Protein AF-A0A8X6SK52-F1 (afdb_monomer)

Structure (mmCIF, N/CA/C/O backbone):
data_AF-A0A8X6SK52-F1
#
_entry.id   AF-A0A8X6SK52-F1
#
loop_
_atom_site.group_PDB
_atom_site.id
_atom_site.type_symbol
_atom_site.label_atom_id
_atom_site.label_alt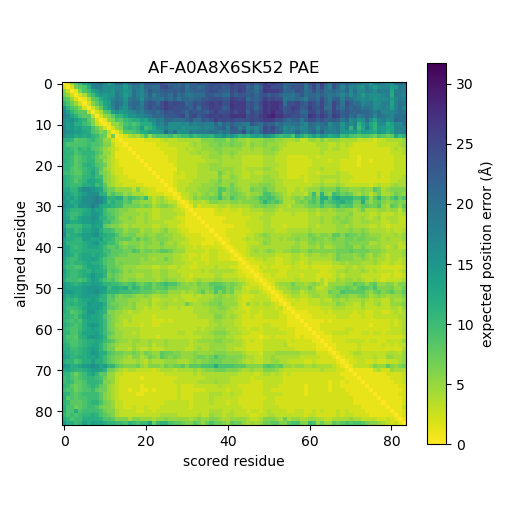_id
_atom_site.label_comp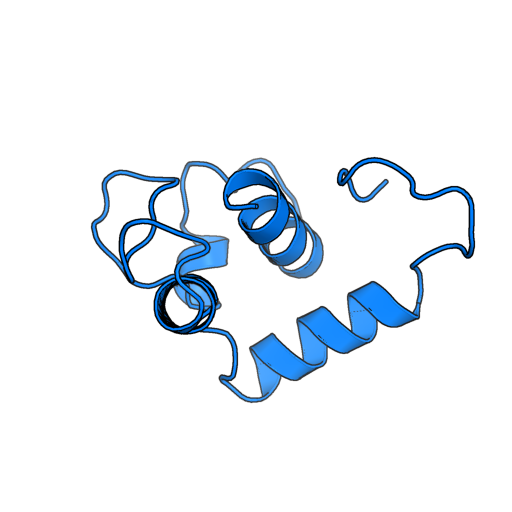_id
_atom_site.label_asym_id
_atom_site.label_entity_id
_atom_site.label_seq_id
_atom_site.pdbx_PDB_ins_code
_atom_site.Cartn_x
_atom_site.Cartn_y
_atom_site.Cartn_z
_atom_site.occupancy
_atom_site.B_iso_or_equiv
_atom_site.auth_seq_id
_atom_site.auth_comp_id
_atom_site.auth_asym_id
_atom_site.auth_atom_id
_atom_site.pdbx_PDB_model_num
ATOM 1 N N . MET A 1 1 ? 7.006 -13.879 -8.248 1.00 43.28 1 MET A N 1
ATOM 2 C CA . MET A 1 1 ? 5.649 -14.327 -8.626 1.00 43.28 1 MET A CA 1
ATOM 3 C C . MET A 1 1 ? 4.629 -13.478 -7.882 1.00 43.28 1 MET A C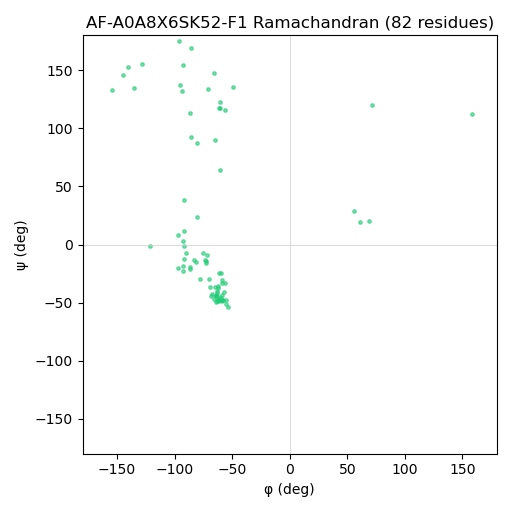 1
ATOM 5 O O . MET A 1 1 ? 4.672 -13.446 -6.661 1.00 43.28 1 MET A O 1
ATOM 9 N N . TYR A 1 2 ? 3.796 -12.722 -8.600 1.00 50.59 2 TYR A N 1
ATOM 10 C CA . TYR A 1 2 ? 2.736 -11.894 -8.015 1.00 50.59 2 TYR A CA 1
ATOM 11 C C . TYR A 1 2 ? 1.493 -12.774 -7.846 1.00 50.59 2 TYR A C 1
ATOM 13 O O . TYR A 1 2 ? 0.960 -13.276 -8.831 1.00 50.59 2 TYR A O 1
ATOM 21 N N . LEU A 1 3 ? 1.099 -13.044 -6.602 1.00 59.88 3 LEU A N 1
ATOM 22 C CA . LEU A 1 3 ? 0.004 -13.959 -6.279 1.00 59.88 3 LEU A CA 1
ATOM 23 C C . LEU A 1 3 ? -1.344 -13.227 -6.310 1.00 59.88 3 LEU A C 1
ATOM 25 O O . LEU A 1 3 ? -1.789 -12.682 -5.305 1.00 59.88 3 LEU A O 1
ATOM 29 N N . CYS A 1 4 ? -1.973 -13.280 -7.481 1.00 49.34 4 CYS A N 1
ATOM 30 C CA . CYS A 1 4 ? -3.418 -13.284 -7.707 1.00 49.34 4 CYS A CA 1
ATOM 31 C C . CYS A 1 4 ? -3.654 -14.380 -8.751 1.00 49.34 4 CYS A C 1
ATOM 33 O O . CYS A 1 4 ? -2.861 -14.480 -9.690 1.00 49.34 4 CYS A O 1
ATOM 35 N N . LYS A 1 5 ? -4.650 -15.251 -8.572 1.00 49.25 5 LYS A N 1
ATOM 36 C CA . LYS A 1 5 ? -4.844 -16.443 -9.417 1.00 49.25 5 LYS A CA 1
ATOM 37 C C . LYS A 1 5 ? -4.804 -16.098 -10.917 1.00 49.25 5 LYS A C 1
ATOM 39 O O . LYS A 1 5 ? -5.393 -15.114 -11.353 1.00 49.25 5 LYS A O 1
ATOM 44 N N . LYS A 1 6 ? -4.081 -16.924 -11.685 1.00 45.16 6 LYS A N 1
ATOM 45 C CA . LYS A 1 6 ? -3.946 -16.833 -13.146 1.00 45.16 6 LYS A CA 1
ATOM 46 C C . LYS A 1 6 ? -5.332 -16.871 -13.799 1.00 45.16 6 LYS A C 1
ATOM 48 O O . LYS A 1 6 ? -5.981 -17.911 -13.761 1.00 45.16 6 LYS A O 1
ATOM 53 N N . SER A 1 7 ? -5.739 -15.798 -14.472 1.00 48.38 7 SER A N 1
ATOM 54 C CA . SER A 1 7 ? -6.534 -15.965 -15.685 1.00 48.38 7 SER A CA 1
ATOM 55 C C . SER A 1 7 ? -5.594 -16.523 -16.760 1.00 48.38 7 SER A C 1
ATOM 57 O O . SER A 1 7 ? -4.443 -16.094 -16.883 1.00 48.38 7 SER A O 1
ATOM 59 N N . HIS A 1 8 ? -6.027 -17.549 -17.491 1.00 52.97 8 HIS A N 1
ATOM 60 C CA . HIS A 1 8 ? -5.276 -18.080 -18.627 1.00 52.97 8 HIS A CA 1
ATOM 61 C C . HIS A 1 8 ? -5.212 -17.009 -19.727 1.00 52.97 8 HIS A C 1
ATOM 63 O O . HIS A 1 8 ? -6.105 -16.922 -20.560 1.00 52.97 8 HIS A O 1
ATOM 69 N N . GLY A 1 9 ? -4.189 -16.155 -19.707 1.00 56.50 9 GLY A N 1
ATOM 70 C CA . GLY A 1 9 ? -4.010 -15.131 -20.733 1.00 56.50 9 GLY A CA 1
ATOM 71 C C . GLY A 1 9 ? -3.133 -13.968 -20.282 1.00 56.50 9 GLY A C 1
ATOM 72 O O . GLY A 1 9 ? -3.546 -13.154 -19.467 1.00 56.50 9 GLY A O 1
ATOM 73 N N . ILE A 1 10 ? -1.957 -13.874 -20.908 1.00 49.78 10 ILE A N 1
ATOM 74 C CA . ILE A 1 10 ? 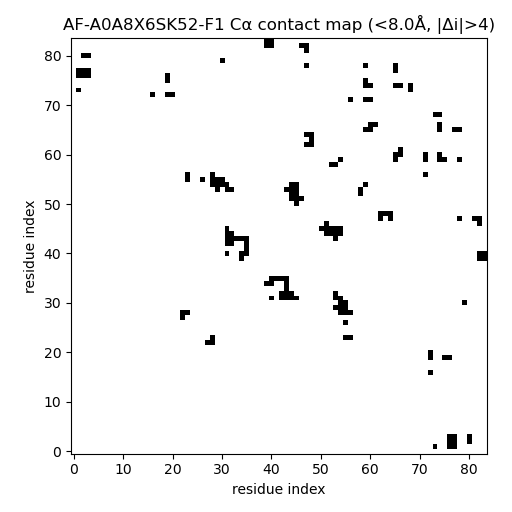-0.983 -12.771 -20.865 1.00 49.78 10 ILE A CA 1
ATOM 75 C C . ILE A 1 10 ? -0.210 -12.626 -19.532 1.00 49.78 10 ILE A C 1
ATOM 77 O O . ILE A 1 10 ? -0.798 -12.362 -18.483 1.00 49.78 10 ILE A O 1
ATOM 81 N N . PRO A 1 11 ? 1.138 -12.728 -19.548 1.00 54.22 11 PRO A N 1
ATOM 82 C CA . PRO A 1 11 ? 1.948 -12.391 -18.383 1.00 54.22 11 PRO A CA 1
ATOM 83 C C . PRO A 1 11 ? 1.740 -10.920 -18.003 1.00 54.22 11 PRO A C 1
ATOM 85 O O . PRO A 1 11 ? 1.943 -10.004 -18.796 1.00 54.22 11 PRO A O 1
ATOM 88 N N . SER A 1 12 ? 1.320 -10.686 -16.762 1.00 63.66 12 SER A N 1
ATOM 89 C CA . SER A 1 12 ? 0.962 -9.358 -16.254 1.00 63.66 12 SER A CA 1
ATOM 90 C C . SER A 1 12 ? 2.161 -8.424 -16.039 1.00 63.66 12 SER A C 1
ATOM 92 O O . SER A 1 12 ? 1.974 -7.229 -15.823 1.00 63.66 12 SER A O 1
ATOM 94 N N . SER A 1 13 ? 3.399 -8.909 -16.132 1.00 68.56 13 SER A N 1
ATOM 95 C CA . SER A 1 13 ? 4.622 -8.092 -16.139 1.00 68.56 13 SER A CA 1
ATOM 96 C C . SER A 1 13 ? 5.041 -7.781 -17.579 1.00 68.56 13 SER A C 1
ATOM 98 O O . SER A 1 13 ? 5.101 -8.728 -18.363 1.00 68.56 13 SER A O 1
ATOM 100 N N . PRO A 1 14 ? 5.373 -6.527 -17.958 1.00 81.06 14 PRO A N 1
ATOM 101 C CA . PRO A 1 14 ? 5.703 -5.343 -17.137 1.00 81.06 14 PRO A CA 1
ATOM 102 C C . PRO A 1 14 ? 4.522 -4.433 -16.739 1.00 81.06 14 PRO A C 1
ATOM 104 O O . PRO A 1 14 ? 4.684 -3.524 -15.922 1.00 81.06 14 PRO A O 1
ATOM 107 N N . ARG A 1 15 ? 3.321 -4.681 -17.268 1.00 85.38 15 ARG A N 1
ATOM 108 C CA . ARG A 1 15 ? 2.147 -3.804 -17.102 1.00 85.38 15 ARG A CA 1
ATOM 109 C C . ARG A 1 15 ? 1.735 -3.592 -15.641 1.00 85.38 15 ARG A C 1
ATOM 111 O O . ARG A 1 15 ? 1.531 -2.460 -15.223 1.00 85.38 15 ARG A O 1
ATOM 118 N N . ALA A 1 16 ? 1.640 -4.656 -14.848 1.00 84.75 16 ALA A N 1
ATOM 119 C CA . ALA A 1 16 ? 1.202 -4.604 -13.453 1.00 84.75 16 ALA A CA 1
ATOM 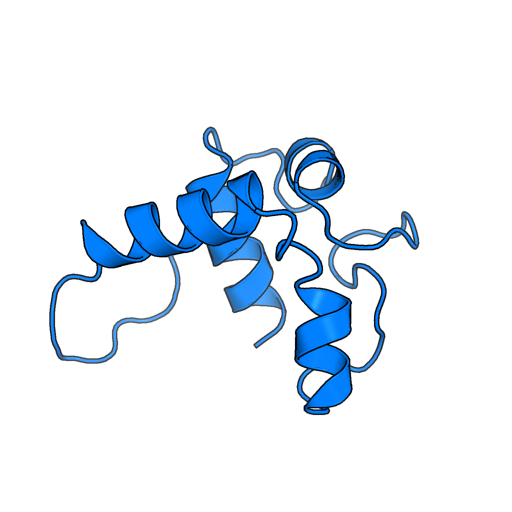120 C C . ALA A 1 16 ? 2.144 -3.765 -12.578 1.00 84.75 16 ALA A C 1
ATOM 122 O O . ALA A 1 16 ? 1.694 -3.048 -11.684 1.00 84.75 16 ALA A O 1
ATOM 123 N N . ALA A 1 17 ? 3.448 -3.821 -12.855 1.00 88.38 17 ALA A N 1
ATOM 124 C CA . ALA A 1 17 ? 4.427 -2.994 -12.164 1.00 88.38 17 ALA A CA 1
ATOM 125 C C . ALA A 1 17 ? 4.272 -1.514 -12.535 1.00 88.38 17 ALA A C 1
ATOM 127 O O . ALA A 1 17 ? 4.268 -0.672 -11.640 1.00 88.38 17 ALA A O 1
ATOM 128 N N . ALA A 1 18 ? 4.094 -1.205 -13.824 1.00 89.38 18 ALA A N 1
ATOM 129 C CA . ALA A 1 18 ? 3.863 0.162 -14.284 1.00 89.38 18 ALA A CA 1
ATOM 130 C C . ALA A 1 18 ? 2.573 0.755 -13.694 1.00 89.38 18 ALA A C 1
ATOM 132 O O . ALA A 1 18 ? 2.601 1.863 -13.172 1.00 89.38 18 ALA A O 1
ATOM 133 N N . VAL A 1 19 ? 1.472 -0.006 -13.689 1.00 88.69 19 VAL A N 1
ATOM 134 C CA . VAL A 1 19 ? 0.181 0.431 -13.127 1.00 88.69 19 VAL A CA 1
ATOM 135 C C . VAL A 1 19 ? 0.280 0.706 -11.629 1.00 88.69 19 VAL A C 1
ATOM 137 O O . VAL A 1 19 ? -0.169 1.758 -11.181 1.00 88.69 19 VAL A O 1
ATOM 140 N N . ALA A 1 20 ? 0.873 -0.209 -10.855 1.00 89.44 20 ALA A N 1
ATOM 141 C CA . ALA A 1 20 ? 1.033 -0.006 -9.416 1.00 89.44 20 ALA A CA 1
ATOM 142 C C . ALA A 1 20 ? 1.890 1.231 -9.130 1.00 89.44 20 ALA A C 1
ATOM 144 O O . ALA A 1 20 ? 1.472 2.096 -8.370 1.00 89.44 20 ALA A O 1
ATOM 145 N N . LYS A 1 21 ? 3.048 1.360 -9.790 1.00 90.44 21 LYS A N 1
ATOM 146 C CA . LYS A 1 21 ? 3.918 2.532 -9.629 1.00 90.44 21 LYS A CA 1
ATOM 147 C C . LYS A 1 21 ? 3.212 3.827 -10.016 1.00 90.44 21 LYS A C 1
ATOM 149 O O . LYS A 1 21 ? 3.280 4.777 -9.257 1.00 90.44 21 LYS A O 1
ATOM 154 N N . PHE A 1 22 ? 2.514 3.862 -11.150 1.00 90.62 22 PHE A N 1
ATOM 155 C CA . PHE A 1 22 ? 1.785 5.049 -11.597 1.00 90.62 22 PHE A CA 1
ATOM 156 C C . PHE A 1 22 ? 0.745 5.497 -10.566 1.00 90.62 22 PHE A C 1
ATOM 158 O O . PHE A 1 22 ? 0.710 6.667 -10.198 1.00 90.62 22 PHE A O 1
ATOM 165 N N . ARG A 1 23 ? -0.068 4.566 -10.053 1.00 89.50 23 ARG A N 1
ATOM 166 C CA . ARG A 1 23 ? -1.090 4.878 -9.044 1.00 89.50 23 ARG A CA 1
ATOM 167 C C . ARG A 1 23 ? -0.481 5.372 -7.735 1.00 89.50 23 ARG A C 1
ATOM 169 O O . ARG A 1 23 ? -0.938 6.380 -7.217 1.00 89.50 23 ARG A O 1
ATOM 176 N N . LEU A 1 24 ? 0.575 4.709 -7.260 1.00 88.94 24 LEU A N 1
ATOM 177 C CA . LEU A 1 24 ? 1.288 5.101 -6.040 1.00 88.94 24 LEU A CA 1
ATOM 178 C C . LEU A 1 24 ? 1.962 6.473 -6.182 1.00 88.94 24 LEU A C 1
ATOM 180 O O . LEU A 1 24 ? 1.856 7.301 -5.291 1.00 88.94 24 LEU A O 1
ATOM 184 N N . LEU A 1 25 ? 2.619 6.738 -7.315 1.00 89.88 25 LEU A N 1
ATOM 185 C CA . LEU A 1 25 ? 3.326 8.001 -7.559 1.00 89.88 25 LEU A CA 1
ATOM 186 C C . LEU A 1 25 ? 2.386 9.192 -7.754 1.00 89.88 25 LEU A C 1
ATOM 188 O O . LEU A 1 25 ? 2.764 10.318 -7.458 1.00 89.88 25 LEU A O 1
ATOM 192 N N . THR A 1 26 ? 1.184 8.960 -8.280 1.00 88.94 26 THR A N 1
ATOM 193 C CA . THR A 1 26 ? 0.210 10.029 -8.546 1.00 88.94 26 THR A CA 1
ATOM 194 C C . THR A 1 26 ? -0.765 10.265 -7.392 1.00 88.94 26 THR A C 1
ATOM 196 O O . THR A 1 26 ? -1.669 11.079 -7.546 1.00 88.94 26 THR A O 1
ATOM 199 N N . GLY A 1 27 ? -0.621 9.562 -6.260 1.00 82.88 27 GLY A N 1
ATOM 200 C CA . GLY A 1 27 ? -1.555 9.666 -5.129 1.00 82.88 27 GLY A CA 1
ATOM 201 C C . GLY A 1 27 ? -2.945 9.081 -5.417 1.00 82.88 27 GLY A C 1
ATOM 202 O O . GLY A 1 27 ? -3.920 9.411 -4.752 1.00 82.88 27 GLY A O 1
ATOM 203 N N . HIS A 1 28 ? -3.059 8.212 -6.428 1.00 82.88 28 HIS A N 1
ATOM 204 C CA . HIS A 1 28 ? -4.260 7.408 -6.695 1.00 82.88 28 HIS A CA 1
ATOM 205 C C . HIS A 1 28 ? -4.168 6.046 -5.994 1.00 82.88 28 HIS A C 1
ATOM 207 O O . HIS A 1 28 ? -4.522 4.996 -6.546 1.00 82.88 28 HIS A O 1
ATOM 213 N N . ASP A 1 29 ? -3.613 6.058 -4.792 1.00 75.19 29 ASP A N 1
ATOM 214 C CA . ASP A 1 29 ? -3.276 4.911 -3.971 1.00 75.19 29 ASP A CA 1
ATOM 215 C C . ASP A 1 29 ? -4.387 4.511 -3.004 1.00 75.19 29 ASP A C 1
ATOM 217 O O . ASP A 1 29 ? -4.313 3.376 -2.551 1.00 75.19 29 ASP A O 1
ATOM 221 N N . CYS A 1 30 ? -5.426 5.342 -2.799 1.00 77.50 30 CYS A N 1
ATOM 222 C CA . CYS A 1 30 ? -6.628 5.094 -1.977 1.00 77.50 30 CYS A CA 1
ATOM 223 C C . CYS A 1 30 ? -7.459 3.880 -2.445 1.00 77.50 30 CYS A C 1
ATOM 225 O O . CYS A 1 30 ? -8.602 3.992 -2.904 1.00 77.50 30 CYS A O 1
ATOM 227 N N . LEU A 1 31 ? -6.869 2.693 -2.358 1.00 81.88 31 LEU A N 1
ATOM 228 C CA . LEU A 1 31 ? -7.362 1.464 -2.957 1.00 81.88 31 LEU A CA 1
ATOM 229 C C . LEU A 1 31 ? -8.684 1.031 -2.318 1.00 81.88 31 LEU A C 1
ATOM 231 O O . LEU A 1 31 ? -9.625 0.741 -3.055 1.00 81.88 31 LEU A O 1
ATOM 235 N N . CYS A 1 32 ? -8.777 1.039 -0.983 1.00 83.06 32 CYS A N 1
ATOM 236 C CA . CYS A 1 32 ? -10.014 0.697 -0.275 1.00 83.06 32 CYS A CA 1
ATOM 237 C C . CYS A 1 32 ? -11.135 1.686 -0.581 1.00 83.06 32 CYS A C 1
ATOM 239 O O . CYS A 1 32 ? -12.208 1.259 -0.990 1.00 83.06 32 CYS A O 1
ATOM 241 N N . ALA A 1 33 ? -10.886 2.995 -0.481 1.00 84.25 33 ALA A N 1
ATOM 242 C CA . ALA A 1 33 ? -11.890 4.008 -0.803 1.00 84.25 33 ALA A CA 1
ATOM 243 C C . ALA A 1 33 ? -12.411 3.866 -2.244 1.00 84.25 33 ALA A C 1
ATOM 245 O O . ALA A 1 33 ? -13.613 3.958 -2.491 1.00 84.25 33 ALA A O 1
ATOM 246 N N . HIS A 1 34 ? -11.526 3.581 -3.204 1.00 84.31 34 HIS A N 1
ATOM 247 C CA . HIS A 1 34 ? -11.928 3.311 -4.582 1.00 84.31 34 HIS A CA 1
ATOM 248 C C . HIS A 1 34 ? -12.797 2.051 -4.690 1.00 84.31 34 HIS A C 1
ATOM 250 O O . HIS A 1 34 ? -13.852 2.104 -5.313 1.00 84.31 34 HIS A O 1
ATOM 256 N N . LEU A 1 35 ? -12.393 0.934 -4.079 1.00 85.31 35 LEU A N 1
ATOM 257 C CA . LEU A 1 35 ? -13.151 -0.324 -4.100 1.00 85.31 35 LEU A CA 1
ATOM 258 C C . LEU A 1 35 ? -14.504 -0.209 -3.379 1.00 85.31 35 LEU A C 1
ATOM 260 O O . LEU A 1 35 ? -15.492 -0.778 -3.842 1.00 85.31 35 LEU A O 1
ATOM 264 N N . PHE A 1 36 ? -14.562 0.556 -2.289 1.00 87.94 36 PHE A N 1
ATOM 265 C CA . PHE A 1 36 ? -15.768 0.796 -1.499 1.00 87.94 36 PHE A CA 1
ATOM 266 C C . PHE A 1 36 ? -16.830 1.525 -2.323 1.00 87.94 36 PHE A C 1
ATOM 268 O O . PHE A 1 36 ? -17.993 1.138 -2.310 1.00 87.94 36 PHE A O 1
ATOM 275 N N . ARG A 1 37 ? -16.429 2.507 -3.146 1.00 89.31 37 ARG A N 1
ATOM 276 C CA . ARG A 1 37 ? -17.343 3.195 -4.081 1.00 89.3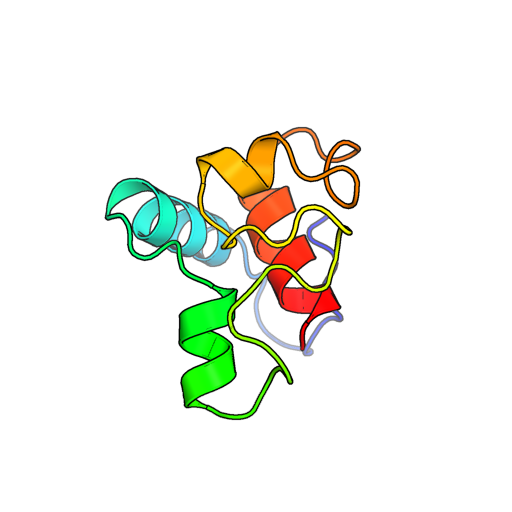1 37 ARG A CA 1
ATOM 277 C C . ARG A 1 37 ? -17.995 2.254 -5.098 1.00 89.31 37 ARG A C 1
ATOM 279 O O . ARG A 1 37 ? -19.067 2.570 -5.599 1.00 89.31 37 ARG A O 1
ATOM 286 N N . PHE A 1 38 ? -17.368 1.116 -5.394 1.00 87.69 38 PHE A N 1
ATOM 287 C CA . PHE A 1 38 ? -17.924 0.071 -6.259 1.00 87.69 38 PHE A CA 1
ATOM 288 C C . PHE A 1 38 ? -18.601 -1.066 -5.480 1.00 87.69 38 PHE A C 1
ATOM 290 O O . PHE A 1 38 ? -18.969 -2.067 -6.088 1.00 87.69 38 PHE A O 1
ATOM 297 N N . ASN A 1 39 ? -18.771 -0.934 -4.159 1.00 87.12 39 ASN A N 1
ATOM 298 C CA . ASN A 1 39 ? -19.308 -1.968 -3.266 1.00 87.12 39 ASN A CA 1
ATOM 299 C C . ASN A 1 39 ? -18.538 -3.303 -3.328 1.00 87.12 39 ASN A C 1
ATOM 301 O O . ASN A 1 39 ? -19.111 -4.365 -3.104 1.00 87.12 39 ASN A O 1
ATOM 305 N N . LEU A 1 40 ? -17.239 -3.260 -3.648 1.00 85.50 40 LEU A N 1
ATOM 306 C CA . LEU A 1 40 ? -16.380 -4.452 -3.685 1.00 85.50 40 LEU A CA 1
ATOM 307 C C . LEU A 1 40 ? -15.773 -4.780 -2.317 1.00 85.50 40 LEU A C 1
ATOM 309 O O . LEU A 1 40 ? -15.368 -5.911 -2.081 1.00 85.50 40 LEU A O 1
ATOM 313 N N . VAL A 1 41 ? -15.710 -3.794 -1.423 1.00 85.31 41 VAL A N 1
ATOM 314 C CA . VAL A 1 41 ? -15.297 -3.950 -0.024 1.00 85.31 41 VAL A CA 1
ATOM 315 C C . VAL A 1 41 ? -16.350 -3.327 0.881 1.00 85.31 41 VAL A C 1
ATOM 317 O O . VAL A 1 41 ? -17.076 -2.426 0.465 1.00 85.31 41 VAL A O 1
ATOM 320 N N . THR A 1 42 ? -16.424 -3.795 2.123 1.00 84.88 42 THR A N 1
ATOM 321 C CA . THR A 1 42 ? -17.431 -3.365 3.106 1.00 84.88 42 THR A CA 1
ATOM 322 C C . THR A 1 42 ? -17.087 -2.054 3.809 1.00 84.88 42 THR A C 1
ATOM 324 O O . THR A 1 42 ? -17.960 -1.459 4.433 1.00 84.88 42 THR A O 1
ATOM 327 N N . SER A 1 43 ? -15.835 -1.596 3.722 1.00 86.75 43 SER A N 1
ATOM 328 C CA . SER A 1 43 ? -15.361 -0.391 4.401 1.00 86.75 43 SER A CA 1
ATOM 329 C C . SER A 1 43 ? -14.322 0.359 3.558 1.00 86.75 43 SER A C 1
ATOM 331 O O . SER A 1 43 ? -13.542 -0.287 2.852 1.00 86.75 43 SER A O 1
ATOM 333 N N 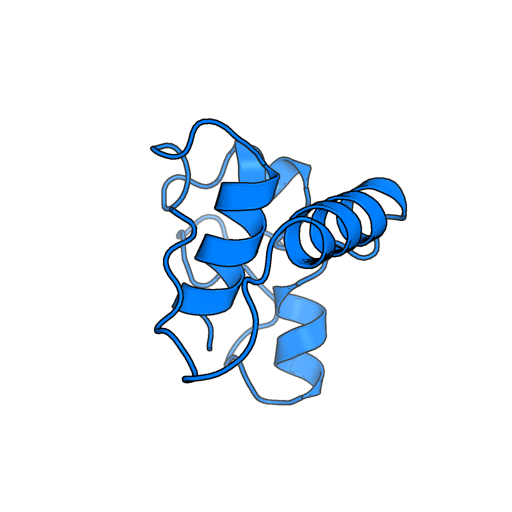. PRO A 1 44 ? -14.281 1.705 3.614 1.00 86.56 44 PRO A N 1
ATOM 334 C CA . PRO A 1 44 ? -13.253 2.499 2.940 1.00 86.56 44 PRO A CA 1
ATOM 335 C C . PRO A 1 44 ? -11.873 2.421 3.615 1.00 86.56 44 PRO A C 1
ATOM 337 O O . PRO A 1 44 ? -10.887 2.791 2.980 1.00 86.56 44 PRO A O 1
ATOM 340 N N . ILE A 1 45 ? -11.793 1.909 4.847 1.00 89.75 45 ILE A N 1
ATOM 341 C CA . ILE A 1 45 ? -10.539 1.732 5.593 1.00 89.75 45 ILE A CA 1
ATOM 342 C C . ILE A 1 45 ? -9.865 0.396 5.254 1.00 89.75 45 ILE A C 1
ATOM 344 O O . ILE A 1 45 ? -10.454 -0.490 4.628 1.00 89.75 45 ILE A O 1
ATOM 348 N N . CYS A 1 46 ? -8.619 0.222 5.685 1.00 87.94 46 CYS A N 1
ATOM 349 C CA . CYS A 1 46 ? -7.913 -1.044 5.571 1.00 87.94 46 CYS A CA 1
ATOM 350 C C . CYS A 1 46 ? -8.640 -2.145 6.350 1.00 87.94 46 CYS A C 1
ATOM 352 O O . CYS A 1 46 ? -8.745 -2.094 7.569 1.00 87.94 46 CYS A O 1
ATOM 354 N N . VAL A 1 47 ? -9.100 -3.167 5.629 1.00 87.19 47 VAL A N 1
ATOM 355 C CA . VAL A 1 47 ? -9.713 -4.375 6.207 1.00 87.19 47 VAL A CA 1
ATOM 356 C C . VAL A 1 47 ? -8.695 -5.492 6.465 1.00 87.19 47 VAL A C 1
ATOM 358 O O . VAL A 1 47 ? -9.064 -6.570 6.917 1.00 87.19 47 VAL A O 1
ATOM 361 N N . LEU A 1 48 ? -7.418 -5.268 6.128 1.00 88.38 48 LEU A N 1
ATOM 362 C CA . LEU A 1 48 ? -6.356 -6.269 6.285 1.00 88.38 48 LEU A CA 1
ATOM 363 C C . LEU A 1 48 ? -5.621 -6.164 7.619 1.00 88.38 48 LEU A C 1
ATOM 365 O O . LEU A 1 48 ? -4.997 -7.134 8.038 1.00 88.38 48 LEU A O 1
ATOM 369 N N . CYS A 1 49 ? -5.652 -4.999 8.257 1.00 87.69 49 CYS A N 1
ATOM 370 C CA . CYS A 1 49 ? -5.051 -4.781 9.563 1.00 87.69 49 CYS A CA 1
ATOM 371 C C . CYS A 1 49 ? -5.947 -3.890 10.421 1.00 87.69 49 CYS A C 1
ATOM 373 O O . CYS A 1 49 ? -6.642 -3.018 9.905 1.00 87.69 49 CYS A O 1
ATOM 375 N N . ASP A 1 50 ? -5.847 -4.040 11.736 1.00 83.19 50 ASP A N 1
ATOM 376 C CA . ASP A 1 50 ? -6.735 -3.382 12.702 1.00 83.19 50 ASP A CA 1
ATOM 377 C C . ASP A 1 50 ? -6.360 -1.917 13.007 1.00 83.19 50 ASP A C 1
ATOM 379 O O . ASP A 1 50 ? -6.691 -1.382 14.061 1.00 83.19 50 ASP A O 1
ATOM 383 N N . THR A 1 51 ? -5.645 -1.238 12.103 1.00 83.31 51 THR A N 1
ATOM 384 C CA . THR A 1 51 ? -5.193 0.151 12.311 1.00 83.31 51 THR A CA 1
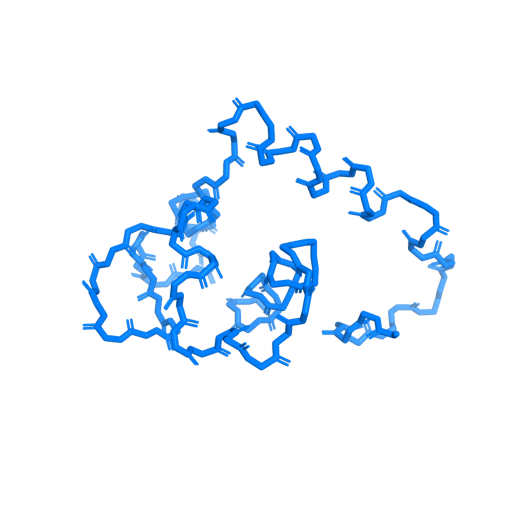ATOM 385 C C . THR A 1 51 ? -6.257 1.196 11.973 1.00 83.31 51 THR A C 1
ATOM 387 O O . THR A 1 51 ? -6.084 2.373 12.293 1.00 83.31 51 THR A O 1
ATOM 390 N N . GLY A 1 52 ? -7.336 0.801 11.285 1.00 82.06 52 GLY A N 1
ATOM 391 C CA . GLY A 1 52 ? -8.410 1.708 10.866 1.00 82.06 52 GLY A CA 1
ATOM 392 C C . GLY A 1 52 ? -7.960 2.827 9.918 1.00 82.06 52 GLY A C 1
ATOM 393 O O . GLY A 1 52 ? -8.641 3.841 9.814 1.00 82.06 52 GLY A O 1
ATOM 394 N N . GLN A 1 53 ? -6.807 2.670 9.262 1.00 85.38 53 GLN A N 1
ATOM 395 C CA . GLN A 1 53 ? -6.250 3.656 8.333 1.00 85.38 53 GLN A CA 1
ATOM 396 C C . GLN A 1 53 ? -6.676 3.373 6.895 1.00 85.38 53 GLN A C 1
ATOM 398 O O . GLN A 1 53 ? -6.913 2.223 6.526 1.00 85.38 53 GLN A O 1
ATOM 403 N N . ASP A 1 54 ? -6.699 4.407 6.061 1.00 85.38 54 ASP A N 1
ATOM 404 C CA . ASP A 1 54 ? -6.828 4.237 4.618 1.00 85.38 54 ASP A CA 1
ATOM 405 C C . ASP A 1 54 ? -5.595 3.532 4.040 1.00 85.38 54 ASP A C 1
ATOM 407 O O . ASP A 1 54 ? -4.463 3.712 4.494 1.00 85.38 54 ASP A O 1
ATOM 411 N N . ILE A 1 55 ? -5.801 2.745 2.984 1.00 86.94 55 ILE A N 1
ATOM 412 C CA . ILE A 1 55 ? -4.697 2.099 2.271 1.00 86.94 55 ILE A CA 1
ATOM 413 C C . ILE A 1 55 ? -4.072 3.097 1.315 1.00 86.94 55 ILE A C 1
ATOM 415 O O . ILE A 1 55 ? -4.461 3.164 0.154 1.00 86.94 55 ILE A O 1
ATOM 419 N N . THR A 1 56 ? -3.118 3.863 1.825 1.00 88.56 56 THR A N 1
ATOM 420 C CA . THR A 1 56 ? -2.197 4.710 1.061 1.00 88.56 56 THR A CA 1
ATOM 421 C C . THR A 1 56 ? -0.870 3.983 0.819 1.00 88.56 56 THR A C 1
ATOM 423 O O . THR A 1 56 ? -0.637 2.887 1.329 1.00 88.56 56 THR A O 1
ATOM 426 N N . ALA A 1 57 ? 0.036 4.582 0.054 1.00 87.62 57 ALA A N 1
ATOM 427 C CA . ALA A 1 57 ? 1.385 4.096 -0.192 1.00 87.62 57 ALA A CA 1
ATOM 428 C C . ALA A 1 57 ? 2.170 3.950 1.117 1.00 87.62 57 ALA A C 1
ATOM 430 O O . ALA A 1 57 ? 2.804 2.919 1.325 1.00 87.62 57 ALA A O 1
ATOM 431 N N . ALA A 1 58 ? 2.057 4.936 2.013 1.00 88.88 58 ALA A N 1
ATOM 432 C CA . ALA A 1 58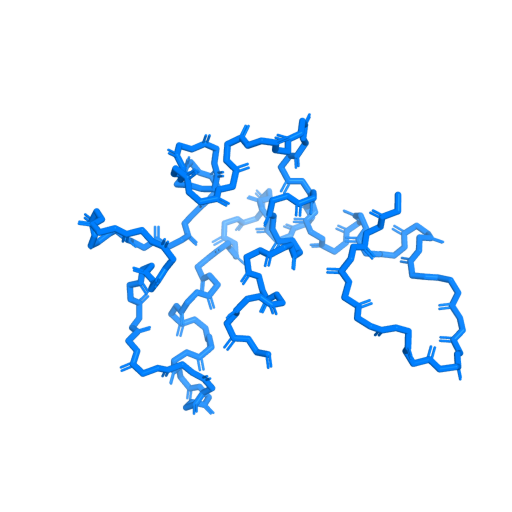 ? 2.652 4.876 3.346 1.00 88.88 58 ALA A CA 1
ATOM 433 C C . ALA A 1 58 ? 2.064 3.711 4.154 1.00 88.88 58 ALA A C 1
ATOM 435 O O . ALA A 1 58 ? 2.799 2.869 4.666 1.00 88.88 58 ALA A O 1
ATOM 436 N N . HIS A 1 59 ? 0.734 3.582 4.162 1.00 90.31 59 HIS A N 1
ATOM 437 C CA . HIS A 1 59 ? 0.085 2.480 4.861 1.00 90.31 59 HIS A CA 1
ATOM 438 C C . HIS A 1 59 ? 0.466 1.110 4.284 1.00 90.31 59 HIS A C 1
ATOM 440 O O . HIS A 1 59 ? 0.650 0.162 5.037 1.00 90.31 59 HIS A O 1
ATOM 446 N N . LEU A 1 60 ? 0.622 0.975 2.963 1.00 89.94 60 LEU A N 1
ATOM 447 C CA . LEU A 1 60 ? 1.061 -0.277 2.341 1.00 89.94 60 LEU A CA 1
ATOM 448 C C . LEU A 1 60 ? 2.428 -0.728 2.856 1.00 89.94 60 LEU A C 1
ATOM 450 O O . LEU A 1 60 ? 2.648 -1.934 2.936 1.00 89.94 60 LEU A O 1
ATOM 454 N N . ASP A 1 61 ? 3.324 0.199 3.188 1.00 89.00 61 ASP A N 1
ATOM 455 C CA . ASP A 1 61 ? 4.645 -0.116 3.735 1.00 89.00 61 ASP A CA 1
ATOM 456 C C . ASP A 1 61 ? 4.601 -0.481 5.228 1.00 89.00 61 ASP A C 1
ATOM 458 O O . ASP A 1 61 ? 5.390 -1.320 5.665 1.00 89.00 61 ASP A O 1
ATOM 462 N N . GLU A 1 62 ? 3.649 0.071 5.981 1.00 90.69 62 GLU A N 1
ATOM 463 C CA . GLU A 1 62 ? 3.476 -0.155 7.425 1.00 90.69 62 GLU A CA 1
ATOM 464 C C . GLU A 1 62 ? 2.500 -1.294 7.766 1.00 90.69 62 GLU A C 1
ATOM 466 O O . GLU A 1 62 ? 2.510 -1.823 8.879 1.00 90.69 62 GLU A O 1
ATOM 471 N N . CYS A 1 63 ? 1.646 -1.691 6.821 1.00 91.00 63 CYS A N 1
ATOM 472 C CA . CYS A 1 63 ? 0.579 -2.660 7.041 1.00 91.00 63 CYS A CA 1
ATOM 473 C C . CYS A 1 63 ? 1.150 -4.012 7.488 1.00 91.00 63 CYS A C 1
ATOM 475 O O . CYS A 1 63 ? 1.854 -4.701 6.740 1.00 91.00 63 CYS A O 1
ATOM 477 N N . SER A 1 64 ? 0.784 -4.434 8.700 1.00 90.94 64 SER A N 1
ATOM 478 C CA . SER A 1 64 ? 1.245 -5.686 9.311 1.00 90.94 64 SER A CA 1
ATOM 479 C C . SER A 1 64 ? 0.895 -6.922 8.477 1.00 90.94 64 SER A C 1
ATOM 481 O O . SER A 1 64 ? 1.673 -7.870 8.433 1.00 90.94 64 SER A O 1
ATOM 483 N N . ALA A 1 65 ? -0.217 -6.893 7.738 1.00 89.81 65 ALA A N 1
ATOM 484 C CA . ALA A 1 65 ? -0.626 -7.977 6.845 1.00 89.81 65 ALA A CA 1
ATOM 485 C C . ALA A 1 65 ? 0.214 -8.085 5.554 1.00 89.81 65 ALA A C 1
ATOM 487 O O . ALA A 1 65 ? 0.117 -9.083 4.834 1.00 89.81 65 ALA A O 1
ATOM 488 N N . LEU A 1 66 ? 1.024 -7.068 5.234 1.00 90.44 66 LEU A N 1
ATOM 489 C CA . LEU A 1 66 ? 1.812 -6.964 3.996 1.00 90.44 66 LEU A CA 1
ATOM 490 C C . LEU A 1 66 ? 3.325 -6.828 4.247 1.00 90.44 66 LEU A C 1
ATOM 492 O O . LEU A 1 66 ? 4.108 -6.778 3.289 1.00 90.44 66 LEU A O 1
ATOM 496 N N . ASN A 1 67 ? 3.749 -6.785 5.513 1.00 87.75 67 ASN A N 1
ATOM 497 C CA . ASN A 1 67 ? 5.133 -6.533 5.924 1.00 87.75 67 ASN A CA 1
ATOM 498 C C . ASN A 1 67 ? 6.135 -7.593 5.419 1.00 87.75 67 ASN A C 1
ATOM 500 O O . ASN A 1 67 ? 7.309 -7.290 5.215 1.00 87.75 67 ASN A O 1
ATOM 504 N N . ASN A 1 68 ? 5.669 -8.810 5.131 1.00 88.56 68 ASN A N 1
ATOM 505 C CA . ASN A 1 68 ? 6.476 -9.924 4.632 1.00 88.56 68 ASN A CA 1
ATOM 506 C C . ASN A 1 68 ? 6.875 -9.796 3.148 1.00 88.56 68 ASN A C 1
ATOM 508 O O . ASN A 1 68 ? 7.662 -10.597 2.639 1.00 88.56 68 ASN A O 1
ATOM 512 N N . LEU A 1 69 ? 6.343 -8.807 2.426 1.00 90.50 69 LEU A N 1
ATOM 513 C CA . LEU A 1 69 ? 6.689 -8.541 1.031 1.00 90.50 69 LEU A CA 1
ATOM 514 C C . LEU A 1 69 ? 7.770 -7.464 0.944 1.00 90.50 69 LEU A C 1
ATOM 516 O O . LEU A 1 69 ? 7.680 -6.432 1.590 1.00 90.50 69 LEU A O 1
ATOM 520 N N . ASN A 1 70 ? 8.762 -7.660 0.074 1.00 88.25 70 ASN A N 1
ATOM 521 C CA . ASN A 1 70 ? 9.937 -6.785 -0.036 1.00 88.25 70 ASN A CA 1
ATOM 522 C C . ASN A 1 70 ? 9.819 -5.633 -1.056 1.00 88.25 70 ASN A C 1
ATOM 524 O O . ASN A 1 70 ? 10.823 -5.038 -1.434 1.00 88.25 70 ASN A O 1
ATOM 528 N N . CYS A 1 71 ? 8.627 -5.360 -1.589 1.00 88.88 71 CYS A N 1
ATOM 529 C CA . CYS A 1 71 ? 8.434 -4.313 -2.593 1.00 88.88 71 CYS A CA 1
ATOM 530 C C . CYS A 1 71 ? 7.002 -3.783 -2.556 1.00 88.88 71 CYS A C 1
ATOM 532 O O . CYS A 1 71 ? 6.058 -4.575 -2.623 1.00 88.88 71 CYS A O 1
ATOM 534 N N . ILE A 1 72 ? 6.845 -2.457 -2.568 1.00 89.56 72 ILE A N 1
ATOM 535 C CA . ILE A 1 72 ? 5.542 -1.776 -2.536 1.00 89.56 72 ILE A CA 1
ATOM 536 C C . ILE A 1 72 ? 4.600 -2.209 -3.673 1.00 89.56 72 ILE A C 1
ATOM 538 O O . ILE A 1 72 ? 3.404 -2.362 -3.465 1.00 89.56 72 ILE A O 1
ATOM 542 N N . VAL A 1 73 ? 5.127 -2.548 -4.860 1.00 89.50 73 VAL A N 1
ATOM 543 C CA . VAL A 1 73 ? 4.322 -3.099 -5.971 1.00 89.50 73 VAL A CA 1
ATOM 544 C C . VAL A 1 73 ? 3.699 -4.443 -5.592 1.00 89.50 73 VAL A C 1
ATOM 546 O O . VAL A 1 73 ? 2.544 -4.708 -5.915 1.00 89.50 73 VAL A O 1
ATOM 549 N N . LYS A 1 74 ? 4.455 -5.316 -4.912 1.00 89.50 74 LYS A N 1
ATOM 550 C CA . LYS A 1 74 ? 3.924 -6.601 -4.438 1.00 89.50 74 LYS A CA 1
ATOM 551 C C . LYS A 1 74 ? 2.876 -6.371 -3.354 1.00 89.50 74 LYS A C 1
ATOM 553 O O . LYS A 1 74 ? 1.840 -7.023 -3.409 1.00 89.50 74 LYS A O 1
ATOM 558 N N . ARG A 1 75 ? 3.133 -5.444 -2.422 1.00 91.25 75 ARG A N 1
ATOM 559 C CA . ARG A 1 75 ? 2.193 -5.069 -1.353 1.00 91.25 75 ARG A CA 1
ATOM 560 C C . ARG A 1 75 ? 0.881 -4.551 -1.930 1.00 91.25 75 ARG A C 1
ATOM 562 O O . ARG A 1 75 ? -0.159 -5.098 -1.599 1.00 91.25 75 ARG A O 1
ATOM 569 N N . TYR A 1 76 ? 0.938 -3.626 -2.888 1.00 90.25 76 TYR A N 1
ATOM 570 C CA . TYR A 1 76 ? -0.228 -3.090 -3.598 1.00 90.25 76 TYR A CA 1
ATOM 571 C C . TYR A 1 76 ? -1.106 -4.189 -4.212 1.00 90.25 76 TYR A C 1
ATOM 573 O O . TYR A 1 76 ? -2.307 -4.264 -3.956 1.00 90.25 76 TYR A O 1
ATOM 581 N N . TRP A 1 77 ? -0.508 -5.072 -5.019 1.00 88.50 77 TRP A N 1
ATOM 582 C CA . TRP A 1 77 ? -1.271 -6.135 -5.674 1.00 88.50 77 TRP A CA 1
ATOM 583 C C . TRP A 1 77 ? -1.772 -7.179 -4.683 1.00 88.50 77 TRP A C 1
ATOM 585 O O . TRP A 1 77 ? -2.889 -7.662 -4.835 1.00 88.50 77 TRP A O 1
ATOM 595 N N . ARG A 1 78 ? -0.985 -7.507 -3.654 1.00 90.00 78 ARG A N 1
ATOM 596 C CA . ARG A 1 78 ? -1.423 -8.419 -2.598 1.00 90.00 78 ARG A CA 1
ATOM 597 C C . ARG A 1 78 ? -2.601 -7.841 -1.823 1.00 90.00 78 ARG A C 1
ATOM 599 O O . ARG A 1 78 ? -3.561 -8.570 -1.617 1.00 90.00 78 ARG A O 1
ATOM 606 N N . ALA A 1 79 ? -2.544 -6.560 -1.464 1.00 89.25 79 ALA A N 1
ATOM 607 C CA . ALA A 1 79 ? -3.624 -5.851 -0.794 1.00 89.25 79 ALA A CA 1
ATOM 608 C C . ALA A 1 79 ? -4.917 -5.956 -1.608 1.00 89.25 79 ALA A C 1
ATOM 610 O O . ALA A 1 79 ? -5.928 -6.447 -1.116 1.00 89.25 79 ALA A O 1
ATOM 611 N N . ARG A 1 80 ? -4.839 -5.622 -2.901 1.00 87.88 80 ARG A N 1
ATOM 612 C CA . ARG A 1 80 ? -5.967 -5.739 -3.829 1.00 87.88 80 ARG A CA 1
ATOM 613 C C . ARG A 1 80 ? -6.543 -7.157 -3.869 1.00 87.88 80 ARG A C 1
ATOM 615 O O . ARG A 1 80 ? -7.744 -7.304 -3.735 1.00 87.88 80 ARG A O 1
ATOM 622 N N . CYS A 1 81 ? -5.704 -8.183 -4.001 1.00 87.12 81 CYS A N 1
ATOM 623 C CA . CYS A 1 81 ? -6.153 -9.580 -4.089 1.00 87.12 81 CYS A CA 1
ATOM 624 C C . CYS A 1 81 ? -6.674 -10.176 -2.778 1.00 87.12 81 CYS A C 1
ATOM 626 O O . CYS A 1 81 ? -7.240 -11.260 -2.797 1.00 87.12 81 CYS A O 1
ATOM 628 N N . LEU A 1 82 ? -6.404 -9.548 -1.634 1.00 86.38 82 LEU A N 1
ATOM 629 C CA . LEU A 1 82 ? -7.001 -9.956 -0.362 1.00 86.38 82 LEU A CA 1
ATOM 630 C C . LEU A 1 82 ? -8.369 -9.292 -0.139 1.00 86.38 82 LEU A C 1
ATOM 632 O O . LEU A 1 82 ? -9.148 -9.783 0.666 1.00 86.38 82 LEU A O 1
ATOM 636 N N . MET A 1 83 ? -8.652 -8.195 -0.848 1.00 82.31 83 MET A N 1
ATOM 637 C CA . MET A 1 83 ? -9.912 -7.444 -0.772 1.00 82.31 83 MET A CA 1
ATOM 638 C C . MET A 1 83 ? -10.925 -7.802 -1.859 1.00 82.31 83 MET A C 1
ATOM 640 O O . MET A 1 83 ? -12.098 -7.487 -1.704 1.00 82.31 83 MET A O 1
ATOM 644 N N . THR A 1 84 ? -10.474 -8.396 -2.964 1.00 72.44 84 THR A N 1
ATOM 645 C CA . THR A 1 84 ? -11.297 -8.822 -4.108 1.00 72.44 84 THR A CA 1
ATOM 646 C C . THR A 1 84 ? -10.997 -10.266 -4.450 1.00 72.44 84 THR A C 1
ATOM 648 O O . THR A 1 84 ? -11.949 -11.034 -4.686 1.00 72.44 84 THR A O 1
#

Organism: Trichonephila clavipes (NCBI:txid2585209)

Solvent-accessible surface area (backbone atoms only — not comparable to full-atom values): 5043 Å² total; per-residue (Å²): 134,82,78,57,86,82,69,96,69,76,80,59,72,70,59,56,56,50,52,42,49,50,28,49,75,70,69,65,29,50,51,30,47,56,36,28,78,70,68,58,37,98,47,46,37,37,86,73,44,96,76,69,42,59,34,34,63,71,41,44,68,67,32,74,78,34,54,92,49,96,41,70,56,56,24,54,52,40,53,50,55,75,57,102

Foldseek 3Di:
DQDDDDDPDDDCPPVLVVVQCVCQVVFVQQLLLVCVVVVLAPDSAQPQAPPRHGRHLVCLCVPPSNVPDDDSSSSSSVSVRVSD

pLDDT: mean 81.76, std 12.96, range [43.28, 91.25]

Mean predicted aligned error: 6.94 Å

Secondary structure (DSSP, 8-state):
---SPPPSS---TTHHHHHHHHHHHTT---HHHHHHHTTSSS-SS-SSSTT-----HHHHHH-TTTTT-SSHHHHHHHHHHHH-

Sequence (84 aa):
MYLCKKSHGIPSSPRAAAVAKFRLLTGHDCLCAHLFRFNLVTSPICVLCDTGQDITAAHLDECSALNNLNCIVKRYWRARCLMT

Radius of gyration: 12.43 Å; Cα contacts (8 Å, |Δi|>4): 92; chains: 1; bounding box: 29×28×34 Å